Protein AF-A0AA97DX35-F1 (afdb_monomer_lite)

Structure (mmCIF, N/CA/C/O backbone):
data_AF-A0AA97DX35-F1
#
_entry.id   AF-A0AA97DX35-F1
#
loop_
_atom_site.group_PDB
_atom_site.id
_atom_site.type_symbol
_atom_site.label_atom_id
_atom_site.label_alt_id
_atom_site.label_comp_id
_atom_site.label_asym_id
_atom_site.label_entity_id
_atom_site.label_seq_id
_atom_site.pdbx_PDB_ins_code
_atom_site.Cartn_x
_atom_site.Cartn_y
_atom_site.Cartn_z
_atom_site.occupancy
_atom_site.B_iso_or_equiv
_atom_site.auth_seq_id
_atom_site.auth_comp_id
_atom_site.auth_asym_id
_atom_site.auth_atom_id
_atom_site.pdbx_PDB_model_num
ATOM 1 N N . MET A 1 1 ? 19.872 -1.307 -9.683 1.00 57.56 1 MET A N 1
ATOM 2 C CA . MET A 1 1 ? 20.081 -1.222 -11.148 1.00 57.56 1 MET A CA 1
ATOM 3 C C . MET A 1 1 ? 21.376 -1.884 -11.620 1.00 57.56 1 MET A C 1
ATOM 5 O O . MET A 1 1 ? 21.382 -2.367 -12.741 1.00 57.56 1 MET A O 1
ATOM 9 N N . VAL A 1 2 ? 22.444 -1.926 -10.808 1.00 62.56 2 VAL A N 1
ATOM 10 C CA . VAL A 1 2 ? 23.759 -2.479 -11.204 1.00 62.56 2 VAL A CA 1
ATOM 11 C C . VAL A 1 2 ? 23.685 -3.978 -11.541 1.00 62.56 2 VAL A C 1
ATOM 13 O O . VAL A 1 2 ? 23.979 -4.361 -12.664 1.00 62.56 2 VAL A O 1
ATOM 16 N N . ALA A 1 3 ? 23.120 -4.798 -10.648 1.00 68.12 3 ALA A N 1
ATOM 17 C CA . ALA A 1 3 ? 23.053 -6.253 -10.839 1.00 68.12 3 ALA A CA 1
ATOM 18 C C . ALA A 1 3 ? 22.239 -6.718 -12.067 1.00 68.12 3 ALA A C 1
ATOM 20 O O . ALA A 1 3 ? 22.532 -7.765 -12.635 1.00 68.12 3 ALA A O 1
ATOM 21 N N . LEU A 1 4 ? 21.224 -5.952 -12.494 1.00 68.38 4 LEU A N 1
ATOM 22 C CA . LEU A 1 4 ? 20.397 -6.299 -13.660 1.00 68.38 4 LEU A CA 1
ATOM 23 C C . LEU A 1 4 ? 21.185 -6.144 -14.969 1.00 68.38 4 LEU A C 1
ATOM 25 O O . LEU A 1 4 ? 21.062 -6.975 -15.860 1.00 68.38 4 LEU A O 1
ATOM 29 N N . LYS A 1 5 ? 21.997 -5.084 -15.066 1.00 67.25 5 LYS A N 1
ATOM 30 C CA . LYS A 1 5 ? 22.816 -4.800 -16.251 1.00 67.25 5 LYS A CA 1
ATOM 31 C C . LYS A 1 5 ? 23.997 -5.761 -16.379 1.00 67.25 5 LYS A C 1
ATOM 33 O O . LYS A 1 5 ? 24.407 -6.052 -17.490 1.00 67.25 5 LYS A O 1
ATOM 38 N N . GLU A 1 6 ? 24.523 -6.245 -15.256 1.00 73.06 6 GLU A N 1
ATOM 39 C CA . GLU A 1 6 ? 25.692 -7.132 -15.235 1.00 73.06 6 GLU A CA 1
ATOM 40 C C . GLU A 1 6 ? 25.370 -8.596 -15.553 1.00 73.06 6 GLU A C 1
ATOM 42 O O . GLU A 1 6 ? 26.243 -9.315 -16.022 1.00 73.06 6 GLU A O 1
ATOM 47 N N . ASN A 1 7 ? 24.135 -9.051 -15.310 1.00 73.81 7 ASN A N 1
ATOM 48 C CA . ASN A 1 7 ? 23.786 -10.476 -15.401 1.00 73.81 7 ASN A CA 1
ATOM 49 C C . ASN A 1 7 ? 22.826 -10.824 -16.548 1.00 73.81 7 ASN A C 1
ATOM 51 O O . ASN A 1 7 ? 22.534 -12.000 -16.754 1.00 73.81 7 ASN A O 1
ATOM 55 N N . ILE A 1 8 ? 22.294 -9.832 -17.270 1.00 71.19 8 ILE A N 1
ATOM 56 C CA . ILE A 1 8 ? 21.291 -10.055 -18.317 1.00 71.19 8 ILE A CA 1
ATOM 57 C C . ILE A 1 8 ? 21.777 -9.448 -19.627 1.00 71.19 8 ILE A C 1
ATOM 59 O O . ILE A 1 8 ? 21.879 -8.230 -19.763 1.00 71.19 8 ILE A O 1
ATOM 63 N N . ASP A 1 9 ? 22.010 -10.313 -20.611 1.00 73.06 9 ASP A N 1
ATOM 64 C CA . ASP A 1 9 ? 22.326 -9.911 -21.976 1.00 73.06 9 ASP A CA 1
ATOM 65 C C . ASP A 1 9 ? 21.039 -9.478 -22.704 1.00 73.06 9 ASP A C 1
ATOM 67 O O . ASP A 1 9 ? 20.248 -10.282 -23.210 1.00 73.06 9 ASP A O 1
ATOM 71 N N . MET A 1 10 ? 20.765 -8.175 -22.651 1.00 71.06 10 MET A N 1
ATOM 72 C CA . MET A 1 10 ? 19.520 -7.580 -23.144 1.00 71.06 10 MET A CA 1
ATOM 73 C C . MET A 1 10 ? 19.515 -7.373 -24.660 1.00 71.06 10 MET A C 1
ATOM 75 O O . MET A 1 10 ? 18.437 -7.252 -25.245 1.00 71.06 10 MET A O 1
ATOM 79 N N . GLU A 1 11 ? 20.683 -7.350 -25.310 1.00 69.81 11 GLU A N 1
ATOM 80 C CA . GLU A 1 11 ? 20.775 -7.097 -26.750 1.00 69.81 11 GLU A CA 1
ATOM 81 C C . GLU A 1 11 ? 20.344 -8.300 -27.589 1.00 69.81 11 GLU A C 1
ATOM 83 O O . GLU A 1 11 ? 19.684 -8.109 -28.613 1.00 69.81 11 GLU A O 1
ATOM 88 N N . ASN A 1 12 ? 20.646 -9.518 -27.127 1.00 75.50 12 ASN A N 1
ATOM 89 C CA . ASN A 1 12 ? 20.340 -10.768 -27.831 1.00 75.50 12 ASN A CA 1
ATOM 90 C C . ASN A 1 12 ? 19.078 -11.491 -27.323 1.00 75.50 12 ASN A C 1
ATOM 92 O O . ASN A 1 12 ? 18.730 -12.570 -27.807 1.00 75.50 12 ASN A O 1
ATOM 96 N N . SER A 1 13 ? 18.365 -10.924 -26.346 1.00 72.06 13 SER A N 1
ATOM 97 C CA . SER A 1 13 ? 17.185 -11.568 -25.768 1.00 72.06 13 SER A CA 1
ATOM 98 C C . SER A 1 13 ? 15.918 -11.336 -26.597 1.00 72.06 13 SER A C 1
ATOM 100 O O . SER A 1 13 ? 15.589 -10.214 -26.986 1.00 72.06 13 SER A O 1
ATOM 102 N N . ARG A 1 14 ? 15.108 -12.390 -26.764 1.00 75.81 14 ARG A N 1
ATOM 103 C CA . ARG A 1 14 ? 13.765 -12.335 -27.381 1.00 75.81 14 ARG A CA 1
ATOM 104 C C . ARG A 1 14 ? 12.837 -11.308 -26.714 1.00 75.81 14 ARG A C 1
ATOM 106 O O . ARG A 1 14 ? 11.905 -10.817 -27.347 1.00 75.81 14 ARG A O 1
ATOM 113 N N . HIS A 1 15 ? 13.090 -10.975 -25.449 1.00 76.25 15 HIS A N 1
ATOM 114 C CA . HIS A 1 15 ? 12.301 -10.021 -24.670 1.00 76.25 15 HIS A CA 1
ATOM 115 C C . HIS A 1 15 ? 12.917 -8.614 -24.612 1.00 76.25 15 HIS A C 1
ATOM 117 O O . HIS A 1 15 ? 12.484 -7.814 -23.785 1.00 76.25 15 HIS A O 1
ATOM 123 N N . LYS A 1 16 ? 13.871 -8.284 -25.499 1.00 78.69 16 LYS A N 1
ATOM 124 C CA . LYS A 1 16 ? 14.556 -6.978 -25.568 1.00 78.69 16 LYS A CA 1
ATOM 125 C C . LYS A 1 16 ? 13.613 -5.783 -25.391 1.00 78.69 16 LYS A C 1
ATOM 127 O O . LYS A 1 16 ? 13.804 -4.995 -24.473 1.00 78.69 16 LYS A O 1
ATOM 132 N N . LYS A 1 17 ? 12.532 -5.716 -26.179 1.00 75.62 17 LYS A N 1
ATOM 133 C CA . LYS A 1 17 ? 11.518 -4.647 -26.066 1.00 75.62 17 LYS A CA 1
ATOM 134 C C . LYS A 1 17 ? 10.889 -4.549 -24.670 1.00 75.62 17 LYS A C 1
ATOM 136 O O . LYS A 1 17 ? 10.704 -3.454 -24.155 1.00 75.62 17 LYS A O 1
ATOM 141 N N . GLY A 1 18 ? 10.587 -5.684 -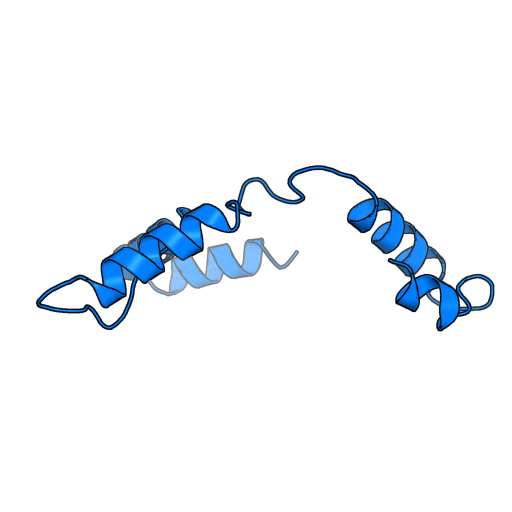24.040 1.00 78.62 18 GLY A N 1
ATOM 142 C CA . GLY A 1 18 ? 10.018 -5.711 -22.689 1.00 78.62 18 GLY A CA 1
ATOM 143 C C . GLY A 1 18 ? 11.015 -5.248 -21.625 1.00 78.62 18 GLY A C 1
ATOM 144 O O . GLY A 1 18 ? 10.635 -4.544 -20.690 1.00 78.62 18 GLY A O 1
ATOM 145 N N . TYR A 1 19 ? 12.297 -5.589 -21.785 1.00 74.94 19 TYR A N 1
ATOM 146 C CA . TYR A 1 19 ? 13.356 -5.096 -20.904 1.00 74.94 19 TYR A CA 1
ATOM 147 C C . TYR A 1 19 ? 13.593 -3.596 -21.074 1.00 74.94 19 TYR A C 1
ATOM 149 O O . TYR A 1 19 ? 13.718 -2.900 -20.070 1.00 74.94 19 TYR A O 1
ATOM 157 N N . GLU A 1 20 ? 13.592 -3.080 -22.304 1.00 76.88 20 GLU A N 1
ATOM 158 C CA . GLU A 1 20 ? 13.728 -1.644 -22.584 1.00 76.88 20 GLU A CA 1
ATOM 159 C C . GLU A 1 20 ? 12.597 -0.832 -21.932 1.00 76.88 20 GLU A C 1
ATOM 161 O O . GLU A 1 20 ? 12.862 0.152 -21.239 1.00 76.88 20 GLU A O 1
ATOM 166 N N . GLU A 1 21 ? 11.345 -1.281 -22.058 1.00 76.69 21 GLU A N 1
ATOM 167 C CA . GLU A 1 21 ? 10.194 -0.645 -21.402 1.00 76.69 21 GLU A CA 1
ATOM 168 C C . GLU A 1 21 ? 10.261 -0.727 -19.871 1.00 76.69 21 GLU A C 1
ATOM 170 O O . GLU A 1 21 ? 9.953 0.247 -19.174 1.00 76.69 21 GLU A O 1
ATOM 175 N N . ALA A 1 22 ? 10.674 -1.876 -19.328 1.00 74.69 22 ALA A N 1
ATOM 176 C CA . ALA A 1 22 ? 10.847 -2.050 -17.892 1.00 74.69 22 ALA A CA 1
ATOM 177 C C . ALA A 1 22 ? 11.951 -1.127 -17.362 1.00 74.69 22 ALA A C 1
ATOM 179 O O . ALA A 1 22 ? 11.736 -0.417 -16.382 1.00 74.69 22 ALA A O 1
ATOM 180 N N . ILE A 1 23 ? 13.099 -1.059 -18.035 1.00 76.12 23 ILE A N 1
ATOM 181 C CA . ILE A 1 23 ? 14.207 -0.175 -17.665 1.00 76.12 23 ILE A CA 1
ATOM 182 C C . ILE A 1 23 ? 13.792 1.288 -17.767 1.00 76.12 23 ILE A C 1
ATOM 184 O O . ILE A 1 23 ? 14.114 2.058 -16.863 1.00 76.12 23 ILE A O 1
ATOM 188 N N . ALA A 1 24 ? 13.048 1.679 -18.801 1.00 73.88 24 ALA A N 1
ATOM 189 C CA . ALA A 1 24 ? 12.522 3.035 -18.931 1.00 73.88 24 ALA A CA 1
ATOM 190 C C . ALA A 1 24 ? 11.553 3.395 -17.788 1.00 73.88 24 ALA A C 1
ATOM 192 O O . ALA A 1 24 ? 11.570 4.524 -17.294 1.00 73.88 24 ALA A O 1
ATOM 193 N N . ARG A 1 25 ? 10.738 2.437 -17.321 1.00 69.06 25 ARG A N 1
ATOM 194 C CA . ARG A 1 25 ? 9.870 2.609 -16.142 1.00 69.06 25 ARG A CA 1
ATOM 195 C C . ARG A 1 25 ? 10.655 2.681 -14.833 1.00 69.06 25 ARG A C 1
ATOM 197 O O . ARG A 1 25 ? 10.379 3.553 -14.019 1.00 69.06 25 ARG A O 1
ATOM 204 N N . LEU A 1 26 ? 11.614 1.778 -14.634 1.00 67.88 26 LEU A N 1
ATOM 205 C CA . LEU A 1 26 ? 12.410 1.660 -13.409 1.00 67.88 26 LEU A CA 1
ATOM 206 C C . LEU A 1 26 ? 13.459 2.775 -13.269 1.00 67.88 26 LEU A C 1
ATOM 208 O O . LEU A 1 26 ? 13.826 3.112 -12.149 1.00 67.88 26 LEU A O 1
ATOM 212 N N . SER A 1 27 ? 13.954 3.332 -14.380 1.00 67.31 27 SER A N 1
ATOM 213 C CA . SER A 1 27 ? 14.958 4.413 -14.385 1.00 67.31 27 SER A CA 1
ATOM 214 C C . SER A 1 27 ? 14.342 5.803 -14.250 1.00 67.31 27 SER A C 1
ATOM 216 O O . SER A 1 27 ? 15.074 6.772 -14.074 1.00 67.31 27 SER A O 1
ATOM 218 N N . LYS A 1 28 ? 13.012 5.933 -14.341 1.00 64.25 28 LYS A N 1
ATOM 219 C CA . LYS A 1 28 ? 12.334 7.189 -14.015 1.00 64.25 28 LYS A CA 1
ATOM 220 C C . LYS A 1 28 ? 12.417 7.422 -12.509 1.00 64.25 28 LYS A C 1
ATOM 222 O O . LYS A 1 28 ? 11.705 6.790 -11.733 1.00 64.25 28 LYS A O 1
ATOM 227 N N . GLU A 1 29 ? 13.272 8.356 -12.111 1.00 51.34 29 GLU A N 1
ATOM 228 C CA . GLU A 1 29 ? 13.310 8.890 -10.752 1.00 51.34 29 GLU A CA 1
ATOM 229 C C . GLU A 1 29 ? 12.045 9.717 -10.498 1.00 51.34 29 GLU A C 1
ATOM 231 O O . GLU A 1 29 ? 11.841 10.797 -11.049 1.00 51.34 29 GLU A O 1
ATOM 236 N N . GLY A 1 30 ? 11.140 9.158 -9.703 1.00 58.75 30 GLY A N 1
ATOM 237 C CA . GLY A 1 30 ? 9.870 9.773 -9.342 1.00 58.75 30 GLY A CA 1
ATOM 238 C C . GLY A 1 30 ? 8.911 8.730 -8.787 1.00 58.75 30 GLY A C 1
ATOM 239 O O . GLY A 1 30 ? 9.051 7.543 -9.080 1.00 58.75 30 GLY A O 1
ATOM 240 N N . ALA A 1 31 ? 7.951 9.167 -7.964 1.00 50.09 31 ALA A N 1
ATOM 241 C CA . ALA A 1 31 ? 6.941 8.303 -7.357 1.00 50.09 31 ALA A CA 1
ATOM 242 C C . ALA A 1 31 ? 6.233 7.481 -8.445 1.00 50.09 31 ALA A C 1
ATOM 244 O O . ALA A 1 31 ? 5.348 7.967 -9.146 1.00 50.09 31 ALA A O 1
ATOM 245 N N . THR A 1 32 ? 6.655 6.227 -8.606 1.00 51.03 32 THR A N 1
ATOM 246 C CA . THR A 1 32 ? 6.268 5.360 -9.728 1.00 51.03 32 THR A CA 1
ATOM 247 C C . THR A 1 32 ? 4.784 4.983 -9.666 1.00 51.03 32 THR A C 1
ATOM 249 O O . THR A 1 32 ? 4.222 4.468 -10.627 1.00 51.03 32 THR A O 1
ATOM 252 N N . SER A 1 33 ? 4.118 5.309 -8.554 1.00 54.34 33 SER A N 1
ATOM 253 C CA . SER A 1 33 ? 2.668 5.393 -8.457 1.00 54.34 33 SER A CA 1
ATOM 254 C C . SER A 1 33 ? 2.238 6.451 -7.429 1.00 54.34 33 SER A C 1
ATOM 256 O O . SER A 1 33 ? 2.875 6.626 -6.390 1.00 54.34 33 SER A O 1
A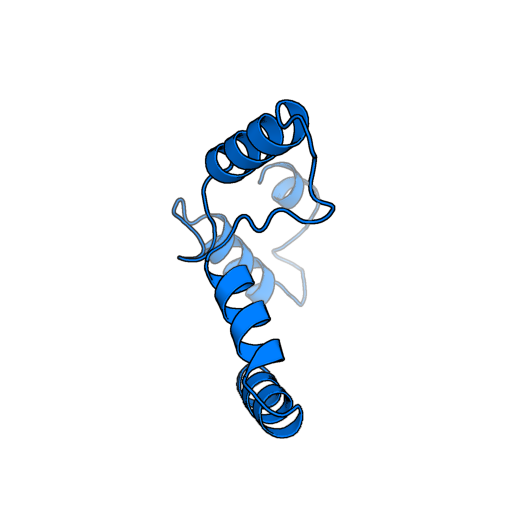TOM 258 N N . SER A 1 34 ? 1.097 7.106 -7.661 1.00 54.44 34 SER A N 1
ATOM 259 C CA . SER A 1 34 ? 0.435 7.972 -6.664 1.00 54.44 34 SER A CA 1
ATOM 260 C C . SER A 1 34 ? 0.055 7.214 -5.376 1.00 54.44 34 SER A C 1
ATOM 262 O O . SER A 1 34 ? -0.216 7.824 -4.346 1.00 54.44 34 SER A O 1
ATOM 264 N N . GLN A 1 35 ? 0.063 5.878 -5.422 1.00 55.31 35 GLN A N 1
ATOM 265 C CA . GLN A 1 35 ? -0.283 4.989 -4.315 1.00 55.31 35 GLN A CA 1
ATOM 266 C C . GLN A 1 35 ? 0.929 4.516 -3.496 1.00 55.31 35 GLN A C 1
ATOM 268 O O . GLN A 1 35 ? 0.744 3.952 -2.414 1.00 55.31 35 GLN A O 1
ATOM 273 N N . THR A 1 36 ? 2.157 4.754 -3.965 1.00 59.09 36 THR A N 1
ATOM 274 C CA . THR A 1 36 ? 3.378 4.462 -3.204 1.00 59.09 36 THR A CA 1
ATOM 275 C C . THR A 1 36 ? 3.639 5.580 -2.206 1.00 59.09 36 THR A C 1
ATOM 277 O O . THR A 1 36 ? 4.205 6.618 -2.535 1.00 59.09 36 THR A O 1
ATOM 280 N N . LEU A 1 37 ? 3.198 5.360 -0.969 1.00 65.88 37 LEU A N 1
ATOM 281 C CA . LEU A 1 37 ? 3.588 6.187 0.168 1.00 65.88 37 LEU A CA 1
ATOM 282 C C . LEU A 1 37 ? 5.088 6.005 0.474 1.00 65.88 37 LEU A C 1
ATOM 284 O O . LEU A 1 37 ? 5.621 4.911 0.269 1.00 65.88 37 LEU A O 1
ATOM 288 N N . PRO A 1 38 ? 5.771 7.046 0.986 1.00 68.06 38 PRO A N 1
ATOM 289 C CA . PRO A 1 38 ? 7.168 6.946 1.392 1.00 68.06 38 PRO A CA 1
ATOM 290 C C . PRO A 1 38 ? 7.337 5.965 2.559 1.00 68.06 38 PRO A C 1
ATOM 292 O O . PRO A 1 38 ? 6.426 5.777 3.370 1.00 68.06 38 PRO A O 1
ATOM 295 N N . ALA A 1 39 ? 8.531 5.377 2.685 1.00 70.56 39 ALA A N 1
ATOM 296 C CA . ALA A 1 39 ? 8.857 4.407 3.737 1.00 70.56 39 ALA A CA 1
ATOM 297 C C . ALA A 1 39 ? 8.577 4.936 5.161 1.00 70.56 39 ALA A C 1
ATOM 299 O O . ALA A 1 39 ? 8.199 4.169 6.047 1.00 70.56 39 ALA A O 1
ATOM 300 N N . SER A 1 40 ? 8.662 6.254 5.367 1.00 72.75 40 SER A N 1
ATOM 301 C CA . SER A 1 40 ? 8.322 6.923 6.629 1.00 72.75 40 SER A CA 1
ATOM 302 C C . SER A 1 40 ? 6.876 6.683 7.085 1.00 72.75 40 SER A C 1
ATOM 304 O O . SER A 1 40 ? 6.621 6.565 8.284 1.00 72.75 40 SER A O 1
ATOM 306 N N . ALA A 1 41 ? 5.923 6.538 6.157 1.00 72.88 41 ALA A N 1
ATOM 307 C CA . ALA A 1 41 ? 4.525 6.264 6.491 1.00 72.88 41 ALA A CA 1
ATOM 308 C C . ALA A 1 41 ? 4.341 4.878 7.137 1.00 72.88 41 ALA A C 1
ATOM 310 O O . ALA A 1 41 ? 3.493 4.708 8.016 1.00 72.88 41 ALA A O 1
ATOM 311 N N . VAL A 1 42 ? 5.157 3.899 6.733 1.00 78.56 42 VAL A N 1
ATOM 312 C CA . VAL A 1 42 ? 5.168 2.552 7.322 1.00 78.56 42 VAL A CA 1
ATOM 313 C C . VAL A 1 42 ? 5.778 2.595 8.722 1.00 78.56 42 VAL A C 1
ATOM 315 O O . VAL A 1 42 ? 5.201 2.039 9.655 1.00 78.56 42 VAL A O 1
ATOM 318 N N . VAL A 1 43 ? 6.898 3.309 8.887 1.00 82.44 43 VAL A N 1
ATOM 319 C CA . VAL A 1 43 ? 7.603 3.438 10.174 1.00 82.44 43 VAL A CA 1
ATOM 320 C C . VAL A 1 43 ? 6.706 4.069 11.238 1.00 82.44 43 VAL A C 1
ATOM 322 O O . VAL A 1 43 ? 6.590 3.529 12.334 1.00 82.44 43 VAL A O 1
ATOM 325 N N . ASN A 1 44 ? 5.980 5.139 10.906 1.00 81.38 44 ASN A N 1
ATOM 326 C CA . ASN A 1 44 ? 5.056 5.779 11.848 1.00 81.38 44 ASN A CA 1
ATOM 327 C C . ASN A 1 44 ? 3.953 4.823 12.335 1.00 81.38 44 ASN A C 1
ATOM 329 O O . ASN A 1 44 ? 3.594 4.823 13.513 1.00 81.38 44 ASN A O 1
ATOM 333 N N . LYS A 1 45 ? 3.416 3.979 11.443 1.00 80.19 45 LYS A N 1
ATOM 334 C CA . LYS A 1 45 ? 2.417 2.962 11.813 1.00 80.19 45 LYS A CA 1
ATOM 335 C C . LYS A 1 45 ? 3.022 1.851 12.666 1.00 80.19 45 LYS A C 1
ATOM 337 O O . LYS A 1 45 ? 2.330 1.347 13.546 1.00 80.19 45 LYS A O 1
ATOM 342 N N . LEU A 1 46 ? 4.280 1.492 12.420 1.00 83.38 46 LEU A N 1
ATOM 343 C CA . LEU A 1 46 ? 5.002 0.489 13.196 1.00 83.38 46 LEU A CA 1
ATOM 344 C C . LEU A 1 46 ? 5.262 0.968 14.627 1.00 83.38 46 LEU A C 1
ATOM 346 O O . LEU A 1 46 ? 4.929 0.250 15.564 1.00 83.38 46 LEU A O 1
ATOM 350 N N . ILE A 1 47 ? 5.776 2.190 14.797 1.00 85.88 47 ILE A N 1
ATOM 351 C CA . ILE A 1 47 ? 6.001 2.796 16.119 1.00 85.88 47 ILE A CA 1
ATOM 352 C C . ILE A 1 47 ? 4.684 2.836 16.898 1.00 85.88 47 ILE A C 1
ATOM 354 O O . ILE A 1 47 ? 4.599 2.321 18.009 1.00 85.88 47 ILE A O 1
ATOM 358 N N . HIS A 1 48 ? 3.612 3.320 16.266 1.00 83.56 48 HIS A N 1
ATOM 359 C CA . HIS A 1 48 ? 2.292 3.349 16.888 1.00 83.56 48 HIS A CA 1
ATOM 360 C C . HIS A 1 48 ? 1.766 1.954 17.272 1.00 83.56 48 HIS A C 1
ATOM 362 O O . HIS A 1 48 ? 1.050 1.821 18.261 1.00 83.56 48 HIS A O 1
ATOM 368 N N . ALA A 1 49 ? 2.090 0.910 16.504 1.00 85.12 49 ALA A N 1
ATOM 369 C CA . ALA A 1 49 ? 1.703 -0.458 16.836 1.00 85.12 49 ALA A CA 1
ATOM 370 C C . ALA A 1 49 ? 2.481 -1.013 18.039 1.00 85.12 49 ALA A C 1
ATOM 372 O O . ALA A 1 49 ? 1.904 -1.760 18.827 1.00 85.12 49 ALA A O 1
ATOM 373 N N . LEU A 1 50 ? 3.756 -0.641 18.186 1.00 83.88 50 LEU A N 1
ATOM 374 C CA . LEU A 1 50 ? 4.631 -1.092 19.273 1.00 83.88 50 LEU A CA 1
ATOM 375 C C . LEU A 1 50 ? 4.380 -0.345 20.588 1.00 83.88 50 LEU A C 1
ATOM 377 O O . LEU A 1 50 ? 4.426 -0.953 21.652 1.00 83.88 50 LEU A O 1
ATOM 381 N N . GLU A 1 51 ? 4.076 0.951 20.523 1.00 88.88 51 GLU A N 1
ATOM 382 C CA . GLU A 1 51 ? 3.851 1.798 21.704 1.00 88.88 51 GLU A CA 1
ATOM 383 C C . GLU A 1 51 ? 2.401 1.757 22.216 1.00 88.88 51 GLU A C 1
ATOM 385 O O . GLU A 1 51 ? 2.084 2.321 23.264 1.00 88.88 51 GLU A O 1
ATOM 390 N N . SER A 1 52 ? 1.484 1.107 21.492 1.00 85.88 52 SER A N 1
ATOM 391 C CA . SER A 1 52 ? 0.080 1.073 21.895 1.00 85.88 52 SER A CA 1
ATOM 392 C C . SER A 1 52 ? -0.146 0.115 23.073 1.00 85.88 52 SER A C 1
ATOM 394 O O . SER A 1 52 ? 0.172 -1.068 22.964 1.00 85.88 52 SER A O 1
ATOM 396 N N . PRO A 1 53 ? -0.817 0.550 24.158 1.00 83.00 53 PRO A N 1
ATOM 397 C CA . PRO A 1 53 ? -1.149 -0.321 25.289 1.00 83.00 53 PRO A CA 1
ATOM 398 C C . PRO A 1 53 ? -2.161 -1.429 24.938 1.00 83.00 53 PRO A C 1
ATOM 400 O O . PRO A 1 53 ? -2.347 -2.366 25.712 1.00 83.00 53 PRO A O 1
ATOM 403 N N . ARG A 1 54 ? -2.838 -1.340 23.782 1.00 81.88 54 ARG A N 1
ATOM 404 C CA . ARG A 1 54 ? -3.699 -2.398 23.225 1.00 81.88 54 ARG A CA 1
ATOM 405 C C . ARG A 1 54 ? -3.455 -2.532 21.716 1.00 81.88 54 ARG A C 1
ATOM 407 O O . ARG A 1 54 ? -4.213 -1.955 20.928 1.00 81.88 54 ARG A O 1
ATOM 414 N N . PRO A 1 55 ? -2.414 -3.272 21.297 1.00 79.31 55 PRO A N 1
ATOM 415 C CA . PRO A 1 55 ? -2.052 -3.386 19.890 1.00 79.31 55 PRO A CA 1
ATOM 416 C C . PRO A 1 55 ? -3.161 -4.075 19.085 1.00 79.31 55 PRO A C 1
ATOM 418 O O . PRO A 1 55 ? -3.745 -5.077 19.505 1.00 79.31 55 PRO A O 1
ATOM 421 N N . ARG A 1 56 ? -3.473 -3.533 17.904 1.00 79.00 56 ARG A N 1
ATOM 422 C CA . ARG A 1 56 ? -4.464 -4.111 16.981 1.00 79.00 56 ARG A CA 1
ATOM 423 C C . ARG A 1 56 ? -3.783 -5.094 16.032 1.00 79.00 56 ARG A C 1
ATOM 425 O O . ARG A 1 56 ? -2.692 -4.841 15.544 1.00 79.00 56 ARG A O 1
ATOM 432 N N . ALA A 1 57 ? -4.476 -6.169 15.662 1.00 77.50 57 ALA A N 1
ATOM 433 C CA . ALA A 1 57 ? -3.928 -7.172 14.742 1.00 77.50 57 ALA A CA 1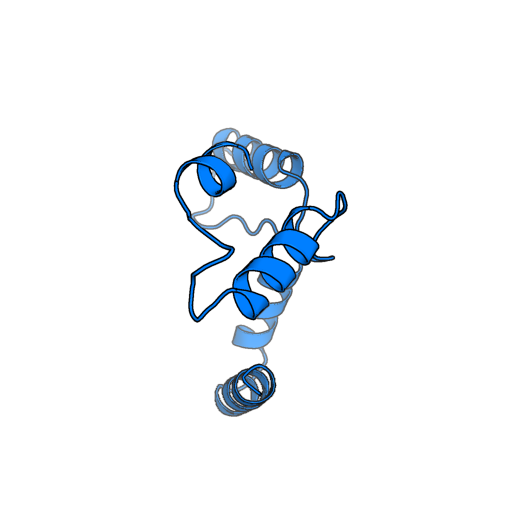
ATOM 434 C C . ALA A 1 57 ? -3.641 -6.645 13.318 1.00 77.50 57 ALA A C 1
ATOM 436 O O . ALA A 1 57 ? -2.955 -7.310 12.548 1.00 77.50 57 ALA A O 1
ATOM 437 N N . ARG A 1 58 ? -4.210 -5.497 12.914 1.00 78.44 58 ARG A N 1
ATOM 438 C CA . ARG A 1 58 ? -4.070 -4.943 11.555 1.00 78.44 58 ARG A CA 1
ATOM 439 C C . ARG A 1 58 ? -3.989 -3.416 11.595 1.00 78.44 58 ARG A C 1
ATOM 441 O O . ARG A 1 58 ? -4.928 -2.769 12.060 1.00 78.44 58 ARG A O 1
ATOM 448 N N . TYR A 1 59 ? -2.908 -2.853 11.050 1.00 79.44 59 TYR A N 1
ATOM 449 C CA . TYR A 1 59 ? -2.706 -1.410 10.882 1.00 79.44 59 TYR A CA 1
ATOM 450 C C . TYR A 1 59 ? -2.594 -1.070 9.397 1.00 79.44 59 TYR A C 1
ATOM 452 O O . TYR A 1 59 ? -1.581 -1.329 8.756 1.00 79.44 59 TYR A O 1
ATOM 460 N N . TYR A 1 60 ? -3.653 -0.492 8.836 1.00 77.69 60 TYR A N 1
ATOM 461 C CA . TYR A 1 60 ? -3.652 -0.068 7.441 1.00 77.69 60 TYR A CA 1
ATOM 462 C C . TYR A 1 60 ? -2.776 1.176 7.268 1.00 77.69 60 TYR A C 1
ATOM 464 O O . TYR A 1 60 ? -2.867 2.135 8.044 1.00 77.69 60 TYR A O 1
ATOM 472 N N . VAL A 1 61 ? -1.915 1.135 6.254 1.00 70.00 61 VAL A N 1
ATOM 473 C CA . VAL A 1 61 ? -0.917 2.180 5.994 1.00 70.00 61 VAL A CA 1
ATOM 474 C C . VAL A 1 61 ? -1.326 3.048 4.807 1.00 70.00 61 VAL A C 1
ATOM 476 O O . VAL A 1 61 ? -1.134 4.258 4.841 1.00 70.00 61 VAL A O 1
ATOM 479 N N . THR A 1 62 ? -1.934 2.454 3.776 1.00 73.88 62 THR A N 1
ATOM 480 C CA . THR A 1 62 ? -2.241 3.143 2.517 1.00 73.88 62 THR A CA 1
ATOM 481 C C . THR A 1 62 ? -3.733 3.452 2.381 1.00 73.88 62 THR A C 1
ATOM 483 O O . THR A 1 62 ? -4.586 2.613 2.678 1.00 73.88 62 THR A O 1
ATOM 486 N N . LEU A 1 63 ? -4.054 4.653 1.887 1.00 70.06 63 LEU A N 1
ATOM 487 C CA . LEU A 1 63 ? -5.415 5.078 1.527 1.00 70.06 63 LEU A CA 1
ATOM 488 C C . LEU A 1 63 ? -6.181 4.056 0.662 1.00 70.06 63 LEU A C 1
ATOM 490 O O . LE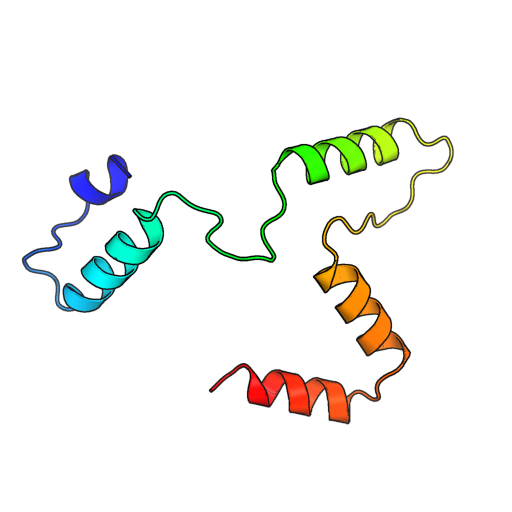U A 1 63 ? -7.323 3.749 1.013 1.00 70.06 63 LEU A O 1
ATOM 494 N N . PRO A 1 64 ? -5.591 3.454 -0.395 1.00 74.75 64 PRO A N 1
ATOM 495 C CA . PRO A 1 64 ? -6.275 2.408 -1.157 1.00 74.75 64 PRO A CA 1
ATOM 496 C C . PRO A 1 64 ? -6.688 1.202 -0.305 1.00 74.75 64 PRO A C 1
ATOM 498 O O . PRO A 1 64 ? -7.736 0.615 -0.561 1.00 74.75 64 PRO A O 1
ATOM 501 N N . THR A 1 65 ? -5.944 0.862 0.752 1.00 78.12 65 THR A N 1
ATOM 502 C CA . THR A 1 65 ? -6.320 -0.252 1.637 1.00 78.12 65 THR A CA 1
ATOM 503 C C . THR A 1 65 ? -7.575 0.069 2.447 1.00 78.12 65 THR A C 1
ATOM 505 O O . THR A 1 65 ? -8.448 -0.785 2.599 1.00 78.12 65 THR A O 1
ATOM 508 N N . TYR A 1 66 ? -7.712 1.308 2.927 1.00 77.81 66 TYR A N 1
ATOM 509 C CA . TYR A 1 66 ? -8.933 1.751 3.603 1.00 77.81 66 TYR A CA 1
ATOM 510 C C . TYR A 1 66 ? -10.137 1.734 2.651 1.00 77.81 66 TYR A C 1
ATOM 512 O O . TYR A 1 66 ? -11.197 1.227 3.022 1.00 77.81 66 TYR A O 1
ATOM 520 N N . GLY A 1 67 ? -9.954 2.207 1.413 1.00 78.62 67 GLY A N 1
ATOM 521 C CA . GLY A 1 67 ? -10.981 2.154 0.370 1.00 78.62 67 GLY A CA 1
ATOM 522 C C . GLY A 1 67 ? -11.415 0.724 0.042 1.00 78.62 67 GLY A C 1
ATOM 523 O O . GLY A 1 67 ? -12.610 0.443 -0.000 1.00 78.62 67 GLY A O 1
ATOM 524 N N . ALA A 1 68 ? -10.466 -0.206 -0.089 1.00 77.56 68 ALA A N 1
ATOM 525 C CA . ALA A 1 68 ? -10.753 -1.615 -0.361 1.00 77.56 68 ALA A CA 1
ATOM 526 C C . ALA A 1 68 ? -11.541 -2.290 0.774 1.00 77.56 68 ALA A C 1
ATOM 528 O O . ALA A 1 68 ? -12.470 -3.058 0.519 1.00 77.56 68 ALA A O 1
ATOM 529 N N . VAL A 1 69 ? -11.210 -1.989 2.034 1.00 80.44 69 VAL A N 1
ATOM 530 C CA . VAL A 1 69 ? -11.938 -2.521 3.198 1.00 80.44 69 VAL A CA 1
ATOM 531 C C . VAL A 1 69 ? -13.355 -1.954 3.270 1.00 80.44 69 VAL A C 1
ATOM 533 O O . VAL A 1 69 ? -14.290 -2.703 3.555 1.00 80.44 69 VAL A O 1
ATOM 536 N N . LEU A 1 70 ? -13.530 -0.660 2.984 1.00 81.25 70 LEU A N 1
ATOM 537 C CA . LEU A 1 70 ? -14.851 -0.037 2.937 1.00 81.25 70 LEU A CA 1
ATOM 538 C C . LEU A 1 70 ? -15.692 -0.610 1.789 1.00 81.25 70 LEU A C 1
ATOM 540 O O . LEU A 1 70 ? -16.835 -0.998 2.021 1.00 81.25 70 LEU A O 1
ATOM 544 N N . MET A 1 71 ? -15.113 -0.757 0.592 1.00 77.50 71 MET A N 1
ATOM 545 C CA . MET A 1 71 ? -15.764 -1.432 -0.536 1.00 77.50 71 MET A CA 1
ATOM 546 C C . MET A 1 71 ? -16.187 -2.839 -0.147 1.00 77.50 71 MET A C 1
ATOM 548 O O . MET A 1 71 ? -17.347 -3.177 -0.308 1.00 77.50 71 MET A O 1
ATOM 552 N N . ARG A 1 72 ? -15.307 -3.645 0.449 1.00 76.00 72 ARG A N 1
ATOM 553 C CA . ARG A 1 72 ? -15.670 -5.007 0.860 1.00 76.00 72 ARG A CA 1
ATOM 554 C C . ARG A 1 72 ? -16.815 -5.053 1.881 1.00 76.00 72 ARG A C 1
ATOM 556 O O . ARG A 1 72 ? -17.483 -6.074 1.992 1.00 76.00 72 ARG A O 1
ATOM 563 N N . ARG A 1 73 ? -17.023 -3.982 2.650 1.00 81.25 73 ARG A N 1
ATOM 564 C CA . ARG A 1 73 ? -18.065 -3.911 3.682 1.00 81.25 73 ARG A CA 1
ATOM 565 C C . ARG A 1 73 ? -19.395 -3.354 3.172 1.00 81.25 73 ARG A C 1
ATOM 567 O O . ARG A 1 73 ? -20.423 -3.681 3.752 1.00 81.25 73 ARG A O 1
ATOM 574 N N . VAL A 1 74 ? -19.369 -2.519 2.133 1.00 82.62 74 VAL A N 1
ATOM 575 C CA . VAL A 1 74 ? -20.554 -1.836 1.583 1.00 82.62 74 VAL A CA 1
ATOM 576 C C . VAL A 1 74 ? -21.008 -2.445 0.252 1.00 82.62 74 VAL A C 1
ATOM 578 O O . VAL A 1 74 ? -22.203 -2.475 -0.024 1.00 82.62 74 VAL A O 1
ATOM 581 N N . LEU A 1 75 ? -20.084 -2.944 -0.576 1.00 77.00 75 LEU A N 1
ATOM 582 C CA . LEU A 1 75 ? -20.403 -3.533 -1.876 1.00 77.00 75 LEU A CA 1
ATOM 583 C C . LEU A 1 75 ? -20.721 -5.033 -1.762 1.00 77.00 75 LEU A C 1
ATOM 585 O O . LEU A 1 75 ? -19.958 -5.780 -1.145 1.00 77.00 75 LEU A O 1
ATOM 589 N N . PRO A 1 76 ? -21.774 -5.503 -2.455 1.00 78.00 76 PRO A N 1
ATOM 590 C CA . PRO A 1 76 ? -21.980 -6.920 -2.722 1.00 78.00 76 PRO A CA 1
ATOM 591 C C . PRO A 1 76 ? -20.808 -7.503 -3.521 1.00 78.00 76 PRO A C 1
ATOM 593 O O . PRO A 1 76 ? -20.222 -6.826 -4.371 1.00 78.00 76 PRO A O 1
ATOM 596 N N . THR A 1 77 ? -20.522 -8.788 -3.316 1.00 78.06 77 THR A N 1
ATOM 597 C CA . THR A 1 77 ? -19.455 -9.537 -4.004 1.00 78.06 77 THR A CA 1
ATOM 598 C C . THR A 1 77 ? -19.503 -9.375 -5.527 1.00 78.06 77 THR A C 1
ATOM 600 O O . THR A 1 77 ? -18.464 -9.183 -6.149 1.00 78.06 77 THR A O 1
ATOM 603 N N . CYS A 1 78 ? -20.701 -9.323 -6.119 1.00 79.62 78 CYS A N 1
ATOM 604 C CA . CYS A 1 78 ? -20.887 -9.173 -7.566 1.00 79.62 78 CYS A CA 1
ATOM 605 C C . CYS A 1 78 ? -20.321 -7.860 -8.137 1.00 79.62 78 CYS A C 1
ATOM 607 O O . CYS A 1 78 ? -19.768 -7.852 -9.236 1.00 79.62 78 CYS A O 1
ATOM 609 N N . LEU A 1 79 ? -20.441 -6.745 -7.409 1.00 77.19 79 LEU A N 1
ATOM 610 C CA . LEU A 1 79 ? -19.891 -5.456 -7.849 1.00 77.19 79 LEU A CA 1
ATOM 611 C C . LEU A 1 79 ? -18.366 -5.429 -7.719 1.00 77.19 79 LEU A C 1
ATOM 613 O O . LEU A 1 79 ? -17.683 -4.860 -8.569 1.00 77.19 79 LEU A O 1
ATOM 617 N N . LEU A 1 80 ? -17.833 -6.069 -6.678 1.00 79.38 80 LEU A N 1
ATOM 618 C CA . LEU A 1 80 ? -16.392 -6.207 -6.473 1.00 79.38 80 LEU A CA 1
ATOM 619 C C . LEU A 1 80 ? -15.755 -7.017 -7.610 1.00 79.38 80 LEU A C 1
ATOM 621 O O . LEU A 1 80 ? -14.769 -6.570 -8.198 1.00 79.38 80 LEU A O 1
ATOM 625 N N . ASP A 1 81 ? -16.375 -8.138 -7.982 1.00 79.50 81 ASP A N 1
ATOM 626 C CA . ASP A 1 81 ? -15.935 -8.969 -9.105 1.00 79.50 81 ASP A CA 1
ATOM 6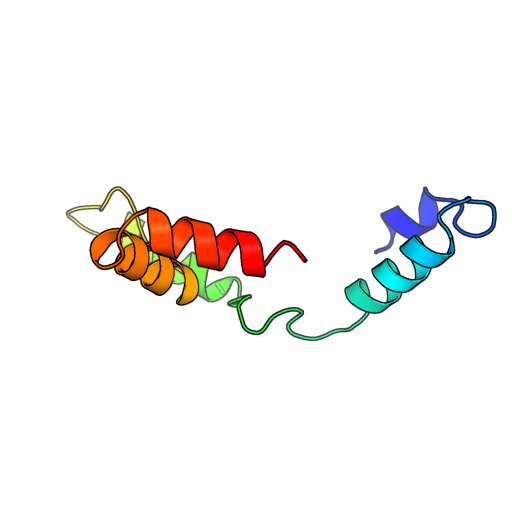27 C C . ASP A 1 81 ? -16.022 -8.225 -10.444 1.00 79.50 81 ASP A C 1
ATOM 629 O O . ASP A 1 81 ? -15.136 -8.368 -11.287 1.00 79.50 81 ASP A O 1
ATOM 633 N N . TRP A 1 82 ? -17.037 -7.378 -10.647 1.00 81.88 82 TRP A N 1
ATOM 634 C CA . TRP A 1 82 ? -17.139 -6.549 -11.853 1.00 81.88 82 TRP A CA 1
ATOM 635 C C . TRP A 1 82 ? -16.012 -5.509 -11.950 1.00 81.88 82 TRP A C 1
ATOM 637 O O . TRP A 1 82 ? -15.387 -5.367 -13.003 1.00 81.88 82 TRP A O 1
ATOM 647 N N . VAL A 1 83 ? -15.694 -4.823 -10.846 1.00 78.94 83 VAL A N 1
ATOM 648 C CA . VAL A 1 83 ? -14.578 -3.860 -10.796 1.00 78.94 83 VAL A CA 1
ATOM 649 C C . VAL A 1 83 ? -13.234 -4.562 -11.005 1.00 78.94 83 VAL A C 1
ATOM 651 O O . VAL A 1 83 ? -12.384 -4.053 -11.735 1.00 78.94 83 VAL A O 1
ATOM 654 N N . MET A 1 84 ? -13.041 -5.744 -10.413 1.00 75.62 84 MET A N 1
ATOM 655 C CA . MET A 1 84 ? -11.819 -6.539 -10.588 1.00 75.62 84 MET A CA 1
ATOM 656 C C . MET A 1 84 ? -11.640 -6.991 -12.041 1.00 75.62 84 MET A C 1
ATOM 658 O O . MET A 1 84 ? -10.551 -6.838 -12.591 1.00 75.62 84 MET A O 1
ATOM 662 N N . ARG A 1 85 ? -12.711 -7.457 -12.698 1.00 79.19 85 ARG A N 1
ATOM 663 C CA . ARG A 1 85 ? -12.688 -7.813 -14.130 1.00 79.19 85 ARG A CA 1
ATOM 664 C C . ARG A 1 85 ? -12.316 -6.628 -15.020 1.00 79.19 85 ARG A C 1
ATOM 666 O O . ARG A 1 85 ? -11.648 -6.820 -16.026 1.00 79.19 85 ARG A O 1
ATOM 673 N N . ARG A 1 86 ? -12.704 -5.408 -14.638 1.00 71.50 86 ARG A N 1
ATOM 674 C CA . ARG A 1 86 ? -12.384 -4.183 -15.385 1.00 71.50 86 ARG A CA 1
ATOM 675 C C . ARG A 1 86 ? -10.923 -3.735 -15.253 1.00 71.50 86 ARG A C 1
ATOM 677 O O . ARG A 1 86 ? -10.444 -3.045 -16.140 1.00 71.50 86 ARG A O 1
ATOM 684 N N . GLN A 1 87 ? -10.223 -4.106 -14.179 1.00 64.12 87 GLN A N 1
ATOM 685 C CA . GLN A 1 87 ? -8.793 -3.791 -14.014 1.00 64.12 87 GLN A CA 1
ATOM 686 C C . GLN A 1 87 ? -7.857 -4.809 -14.689 1.00 64.12 87 GLN A C 1
ATOM 688 O O . GLN A 1 87 ? -6.658 -4.562 -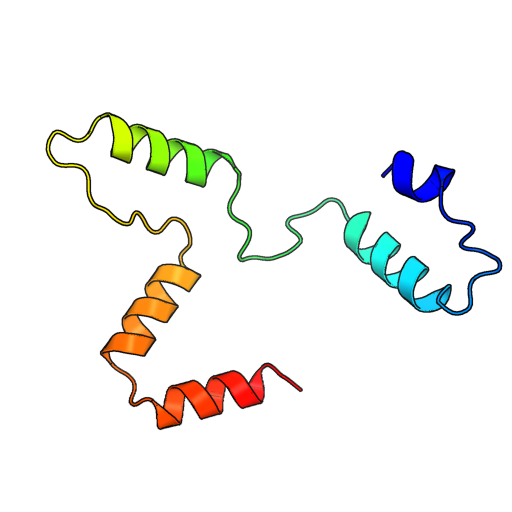14.763 1.00 64.12 87 GLN A O 1
ATOM 693 N N . GLY A 1 88 ? -8.382 -5.949 -15.153 1.00 53.31 88 GLY A N 1
ATOM 694 C CA . GLY A 1 88 ? -7.617 -7.012 -15.815 1.00 53.31 88 GLY A CA 1
ATOM 695 C C . GLY A 1 88 ? -7.571 -6.939 -17.347 1.00 53.31 88 GLY A C 1
ATOM 696 O O . GLY A 1 88 ? -7.237 -7.952 -17.957 1.00 53.31 88 GLY A O 1
ATOM 697 N N . ALA A 1 89 ? -7.935 -5.803 -17.954 1.00 39.22 89 ALA A N 1
ATOM 698 C CA . ALA A 1 89 ? -7.916 -5.573 -19.403 1.00 39.22 89 ALA A CA 1
ATOM 699 C C . ALA A 1 89 ? -6.973 -4.421 -19.769 1.00 39.22 89 ALA A C 1
ATOM 701 O O . ALA A 1 89 ? -7.029 -3.382 -19.070 1.00 39.22 89 ALA A O 1
#

Sequence (89 aa):
MVALKENIDMENSRHKKGYEEAIARLSKEGATSSQTLPASAVVNKLIHALESPRPRARYYVTLPTYGAVLMRRVLPTCLLDWVMRRQGA

Secondary structure (DSSP, 8-state):
-HHHHHH---SS-TTHHHHHHHHHHHT--S-S-TT---HHHHHHHHHHHHH-SS--S----SHHHHHHHHHHHHS-HHHHHHHHHHHT-

Foldseek 3Di:
DVVCVVPDPLVPDPCNVVVVVVCVLVVPPDDSDPFDDDPVLVVVQVVCQVPDPDHDPDDDRTPVVVVVVVCVVPPDPVVVVVVVVVVVD

Radius of gyration: 19.72 Å; chains: 1; bounding box: 48×22×53 Å

pLDDT: mean 73.29, std 9.35, range [39.22, 88.88]